Protein AF-A0A7S1FG18-F1 (afdb_monomer)

Radius of gyration: 16.5 Å; Cα contacts (8 Å, |Δi|>4): 198; chains: 1; bounding box: 44×27×38 Å

pLDDT: mean 92.47, std 5.85, range [61.22, 98.0]

Sequence (109 aa):
GREEFHFVRDHDSQQAIYPAKAKASDTGIPVRGPDHLGEGKHWEVRGCPGELVYVKLRVNAEVSMDLSTGSGISKSWESRGGWGRHQYYVTGTLNSGQSRMLTMDSSAP

Solvent-accessible surface area (backbone atoms only — not comparable to full-atom values): 6450 Å² total; per-residue (Å²): 84,76,50,73,47,64,48,54,51,94,83,34,68,61,31,16,35,21,35,74,42,54,66,36,70,60,54,88,46,33,39,39,65,73,27,59,84,35,77,84,20,19,35,45,46,76,50,61,81,90,58,58,71,49,76,46,81,45,84,68,101,56,40,36,41,37,39,36,36,80,90,67,54,74,48,57,28,42,37,52,67,76,74,75,54,62,84,52,64,51,67,38,79,94,50,78,61,45,76,40,77,60,79,84,55,88,91,68,124

Secondary structure (DSSP, 8-state):
-EEEE-EEGGG-GGGEEEESSTTB-STTSPEEEEESTTTT--EEEE--TT--EEEEEEESSSEEEEEEETT--EEEEEBPPGGGG---EE-SGGGTT--EEPPP-TT--

Nearest PDB structures (foldseek):
  1yfo-assembly2_B  TM=4.512E-01  e=1.723E+00  Mus musculus
  2p2k-assembly1_D  TM=3.622E-01  e=9.996E-01  Canavalia gladiata
  7muy-assembly1_KF  TM=5.602E-01  e=8.814E+00  Legionella pneumophila
  7xdi-assembly1_E  TM=2.092E-01  e=2.388E+00  Sulfolobus spindle-shaped virus

Mean predicted aligned error: 5.35 Å

Organism: Noctiluca scintillans (NCBI:txid2966)

Foldseek 3Di:
DKDWDWDDPPPDLQQIWFWPAAQDPDQVTAIDGRGNPCPNGTHMDDDDVVKDKDWDWDDDVKIKIWIAIPVGDIGMHIHDDDPVNDWDWDADVVVPRDTDTDDDDPVPD

Structure (mmCIF, N/CA/C/O backbone):
data_AF-A0A7S1FG18-F1
#
_entry.id   AF-A0A7S1FG18-F1
#
loop_
_atom_site.group_PDB
_atom_site.id
_atom_site.type_symbol
_atom_site.label_atom_id
_atom_site.label_alt_id
_atom_site.label_comp_id
_atom_site.label_asym_id
_atom_site.label_entity_id
_atom_site.label_seq_id
_atom_site.pdbx_PDB_ins_code
_atom_site.Cartn_x
_atom_site.Cartn_y
_atom_site.Cartn_z
_atom_site.occupancy
_atom_site.B_iso_or_equiv
_atom_site.auth_seq_id
_atom_site.auth_comp_id
_atom_site.auth_asym_id
_atom_site.auth_atom_id
_atom_site.pdbx_PDB_model_num
ATOM 1 N N . GLY A 1 1 ? -6.360 -3.884 18.525 1.00 89.44 1 GLY A N 1
ATOM 2 C CA . GLY A 1 1 ? -6.323 -4.919 17.480 1.00 89.44 1 GLY A CA 1
ATOM 3 C C . GLY A 1 1 ? -5.353 -4.517 16.394 1.00 89.44 1 GLY A C 1
ATOM 4 O O . GLY A 1 1 ? -4.950 -3.355 16.339 1.00 89.44 1 GLY A O 1
ATOM 5 N N . ARG A 1 2 ? -4.963 -5.480 15.563 1.00 92.69 2 ARG A N 1
ATOM 6 C CA . ARG A 1 2 ? -4.159 -5.265 14.363 1.00 92.69 2 ARG A CA 1
ATOM 7 C C . ARG A 1 2 ? -4.824 -6.033 13.234 1.00 92.69 2 ARG A C 1
ATOM 9 O O . ARG A 1 2 ? -5.055 -7.220 13.404 1.00 92.69 2 ARG A O 1
ATOM 16 N N . GLU A 1 3 ? -5.051 -5.360 12.120 1.00 94.56 3 GLU A N 1
ATOM 17 C CA . GLU A 1 3 ? -5.612 -5.952 10.909 1.00 94.56 3 GLU A CA 1
ATOM 18 C C . GLU A 1 3 ? -4.732 -5.599 9.710 1.00 94.56 3 GLU A C 1
ATOM 20 O O . GLU A 1 3 ? -4.022 -4.587 9.715 1.00 94.56 3 GLU A O 1
ATOM 25 N N . GLU A 1 4 ? -4.768 -6.441 8.686 1.00 96.62 4 GLU A N 1
ATOM 26 C CA . GLU A 1 4 ? -4.044 -6.244 7.435 1.00 96.62 4 GLU A CA 1
ATOM 27 C C . GLU A 1 4 ? -5.002 -6.405 6.257 1.00 96.62 4 GLU A C 1
ATOM 29 O O . GLU A 1 4 ? -5.844 -7.300 6.255 1.00 96.62 4 GLU A O 1
ATOM 34 N N . PHE A 1 5 ? -4.891 -5.531 5.256 1.00 96.88 5 PHE A N 1
ATOM 35 C CA . PHE A 1 5 ? -5.754 -5.601 4.079 1.00 96.88 5 PHE A CA 1
ATOM 36 C C . PHE A 1 5 ? -5.059 -5.118 2.805 1.00 96.88 5 PHE A C 1
ATOM 38 O O . PHE A 1 5 ? -4.057 -4.400 2.831 1.00 96.88 5 PHE A O 1
ATOM 45 N N . HIS A 1 6 ? -5.630 -5.517 1.675 1.00 97.69 6 HIS A N 1
ATOM 46 C CA . HIS A 1 6 ? -5.426 -4.920 0.359 1.00 97.69 6 HIS A CA 1
ATOM 47 C C . HIS A 1 6 ? -6.751 -4.973 -0.414 1.00 97.69 6 HIS A C 1
ATOM 49 O O . HIS A 1 6 ? -7.709 -5.589 0.058 1.00 97.69 6 HIS A O 1
ATOM 55 N 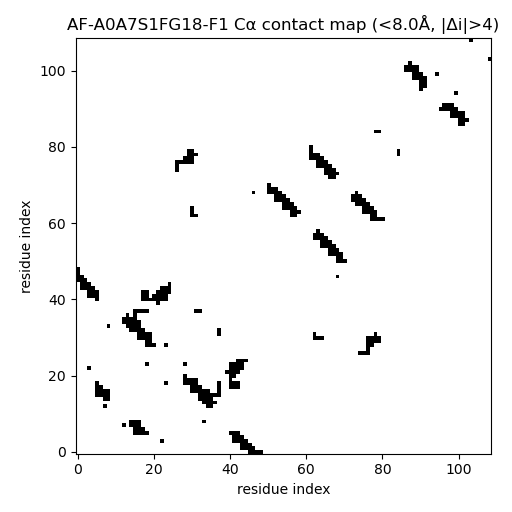N . PHE A 1 7 ? -6.834 -4.331 -1.575 1.00 97.56 7 PHE A N 1
ATOM 56 C CA . PHE A 1 7 ? -8.028 -4.415 -2.415 1.00 97.56 7 PHE A CA 1
ATOM 57 C C . PHE A 1 7 ? -7.815 -5.433 -3.526 1.00 97.56 7 PHE A C 1
ATOM 59 O O . PHE A 1 7 ? -6.727 -5.525 -4.086 1.00 97.56 7 PHE A O 1
ATOM 66 N N . VAL A 1 8 ? -8.874 -6.154 -3.871 1.00 96.88 8 VAL A N 1
ATOM 67 C CA . VAL A 1 8 ? -8.903 -7.083 -4.999 1.00 96.88 8 VAL A CA 1
ATOM 68 C C . VAL A 1 8 ? -10.101 -6.703 -5.855 1.00 96.88 8 VAL A C 1
ATOM 70 O O . VAL A 1 8 ? -11.217 -6.614 -5.338 1.00 96.88 8 VAL A O 1
ATOM 73 N N . ARG A 1 9 ? -9.879 -6.424 -7.142 1.00 95.25 9 ARG A N 1
ATOM 74 C CA . ARG A 1 9 ? -10.964 -6.069 -8.062 1.00 95.25 9 ARG A CA 1
ATOM 75 C C . ARG A 1 9 ? -11.699 -7.334 -8.495 1.00 95.25 9 ARG A C 1
ATOM 77 O O . ARG A 1 9 ? -11.057 -8.297 -8.888 1.00 95.25 9 ARG A O 1
ATOM 84 N N . ASP A 1 10 ? -13.027 -7.330 -8.408 1.00 95.62 10 ASP A N 1
ATOM 85 C CA . ASP A 1 10 ? -13.896 -8.413 -8.899 1.00 95.62 10 ASP A CA 1
ATOM 86 C C . ASP A 1 10 ? -13.522 -9.818 -8.386 1.00 95.62 10 ASP A C 1
ATOM 88 O O . ASP A 1 10 ? -13.709 -10.815 -9.077 1.00 95.62 10 ASP A O 1
ATOM 92 N N . HIS A 1 11 ? -12.980 -9.899 -7.164 1.00 94.38 11 HIS A N 1
ATOM 93 C CA . HIS A 1 11 ? -12.439 -11.133 -6.577 1.00 94.38 11 HIS A CA 1
ATOM 94 C C . HIS A 1 11 ? -11.304 -11.799 -7.389 1.00 94.38 11 HIS A C 1
ATOM 96 O O . HIS A 1 11 ? -10.966 -12.954 -7.134 1.00 94.38 11 HIS A O 1
ATOM 102 N N . ASP A 1 12 ? -10.674 -11.075 -8.316 1.00 96.62 12 ASP A N 1
ATOM 103 C CA . ASP A 1 12 ? -9.540 -11.542 -9.109 1.00 96.62 12 ASP A CA 1
ATOM 104 C C . ASP A 1 12 ? -8.208 -11.137 -8.461 1.00 96.62 12 ASP A C 1
ATOM 106 O O . ASP A 1 12 ? -7.790 -9.978 -8.513 1.00 96.62 12 ASP A O 1
ATOM 110 N N . SER A 1 13 ? -7.503 -12.109 -7.874 1.00 93.69 13 SER A N 1
ATOM 111 C CA . SER A 1 13 ? -6.189 -11.896 -7.249 1.00 93.69 13 SER A CA 1
ATOM 112 C C . SER A 1 13 ? -5.111 -11.421 -8.227 1.00 93.69 13 SER A C 1
ATOM 114 O O . SER A 1 13 ? -4.091 -10.891 -7.789 1.00 93.69 13 SER A O 1
ATOM 116 N N . GLN A 1 14 ? -5.334 -11.555 -9.539 1.00 96.56 14 GLN A N 1
ATOM 117 C CA . GLN A 1 14 ? -4.462 -10.982 -10.565 1.00 96.56 14 GLN A CA 1
ATOM 118 C C . GLN A 1 14 ? -4.625 -9.462 -10.703 1.00 96.56 14 GLN A C 1
ATOM 120 O O . GLN A 1 14 ? -3.877 -8.823 -11.442 1.00 96.56 14 GLN A O 1
ATOM 125 N N . GLN A 1 15 ? -5.599 -8.879 -10.005 1.00 96.44 15 GLN A N 1
ATOM 126 C CA . GLN A 1 15 ? -5.96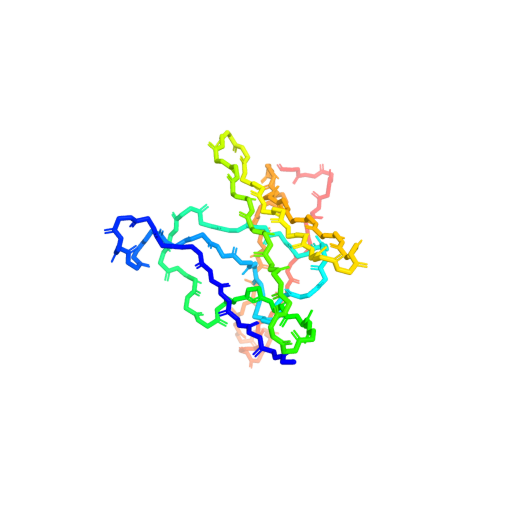0 -7.468 -10.063 1.00 96.44 15 GLN A CA 1
ATOM 127 C C . GLN A 1 15 ? -6.021 -6.872 -8.653 1.00 96.44 15 GLN A C 1
ATOM 129 O O . GLN A 1 15 ? -7.013 -6.259 -8.243 1.00 96.44 15 GLN A O 1
ATOM 134 N N . ALA A 1 16 ? -4.940 -7.063 -7.896 1.00 97.56 16 ALA A N 1
ATOM 135 C CA . ALA A 1 16 ? -4.804 -6.545 -6.544 1.00 97.56 16 ALA A CA 1
ATOM 136 C C . ALA A 1 16 ? -4.246 -5.114 -6.542 1.00 97.56 16 ALA A C 1
ATOM 138 O O . ALA A 1 16 ? -3.321 -4.796 -7.287 1.00 97.56 16 ALA A O 1
ATOM 139 N N . ILE A 1 17 ? -4.762 -4.261 -5.654 1.00 97.62 17 ILE A N 1
ATOM 140 C CA . ILE A 1 17 ? -4.234 -2.923 -5.357 1.00 97.62 17 ILE A CA 1
ATOM 141 C C . ILE A 1 17 ? -3.733 -2.927 -3.915 1.00 97.62 17 ILE A C 1
ATOM 143 O O . ILE A 1 17 ? -4.488 -3.195 -2.977 1.00 97.62 17 ILE A O 1
ATOM 147 N N . TYR A 1 18 ? -2.446 -2.645 -3.744 1.00 97.94 18 TYR A N 1
ATOM 148 C CA . TYR A 1 18 ? -1.700 -2.984 -2.532 1.00 97.94 18 TYR A CA 1
ATOM 149 C C . TYR A 1 18 ? -0.519 -2.013 -2.308 1.00 97.94 18 TYR A C 1
ATOM 151 O O . TYR A 1 18 ? -0.144 -1.275 -3.224 1.00 97.94 18 TYR A O 1
ATOM 159 N N . PRO A 1 19 ? 0.102 -1.966 -1.115 1.00 97.62 19 PRO A N 1
ATOM 160 C CA . PRO A 1 19 ? 1.294 -1.148 -0.883 1.00 97.62 19 PRO A CA 1
ATOM 161 C C . PRO A 1 19 ? 2.568 -1.794 -1.433 1.00 97.62 19 PRO A C 1
ATOM 163 O O . PRO A 1 19 ? 2.734 -3.006 -1.415 1.00 97.62 19 PRO A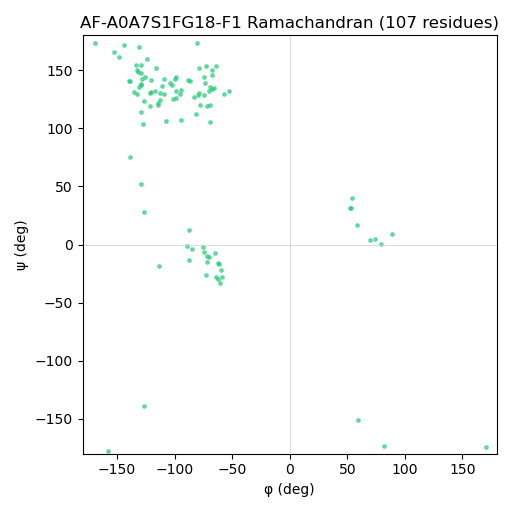 O 1
ATOM 166 N N . ALA A 1 20 ? 3.572 -1.005 -1.807 1.00 95.31 20 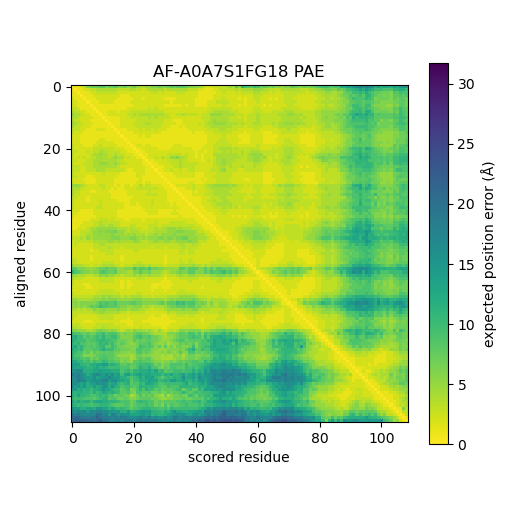ALA A N 1
ATOM 167 C CA . ALA A 1 20 ? 4.836 -1.552 -2.315 1.00 95.31 20 ALA A CA 1
ATOM 168 C C . ALA A 1 20 ? 5.620 -2.438 -1.320 1.00 95.31 20 ALA A C 1
ATOM 170 O O . ALA A 1 20 ? 6.513 -3.173 -1.742 1.00 95.31 20 ALA A O 1
ATOM 171 N N . LYS A 1 21 ? 5.310 -2.377 -0.018 1.00 95.12 21 LYS A N 1
ATOM 172 C CA . LYS A 1 21 ? 5.943 -3.173 1.044 1.00 95.12 21 LYS A CA 1
ATOM 173 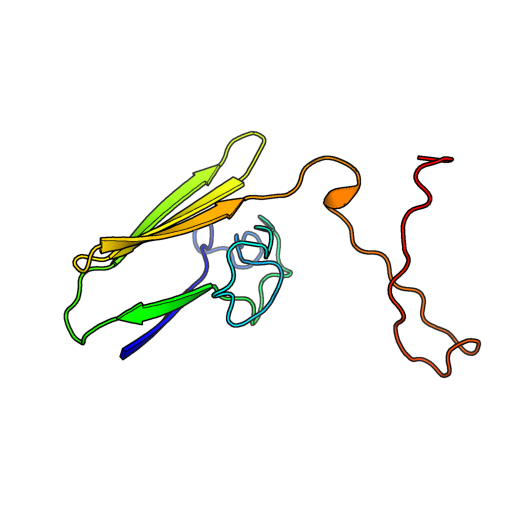C C . LYS A 1 21 ? 4.883 -3.796 1.951 1.00 95.12 21 LYS A C 1
ATOM 175 O O . LYS A 1 21 ? 3.826 -3.211 2.152 1.00 95.12 21 LYS A O 1
ATOM 180 N N . ALA A 1 22 ? 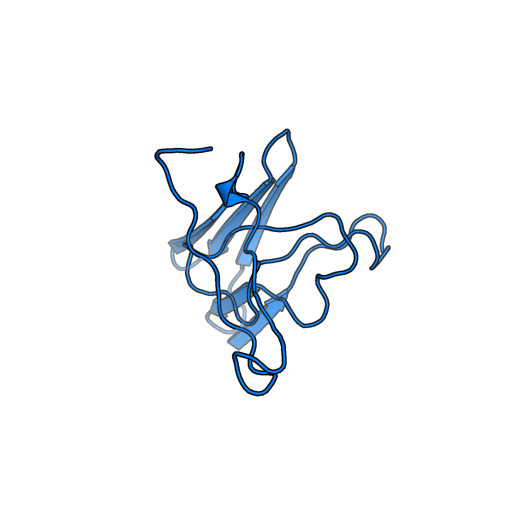5.194 -4.955 2.526 1.00 95.31 22 ALA A N 1
ATOM 181 C CA . ALA A 1 22 ? 4.355 -5.592 3.537 1.00 95.31 22 ALA A CA 1
ATOM 182 C C . ALA A 1 22 ? 4.260 -4.746 4.815 1.00 95.31 22 ALA A C 1
ATOM 184 O O . ALA A 1 22 ? 5.192 -4.003 5.136 1.00 95.31 22 ALA A O 1
ATOM 185 N N . LYS A 1 23 ? 3.158 -4.909 5.560 1.00 93.31 23 LYS A N 1
ATOM 186 C CA . LYS A 1 23 ? 2.905 -4.228 6.841 1.00 93.31 23 LYS A CA 1
ATOM 187 C C . LYS A 1 23 ? 3.037 -2.705 6.722 1.00 93.31 23 LYS A C 1
ATOM 189 O O . LYS A 1 23 ? 3.616 -2.041 7.586 1.00 93.31 23 LYS A O 1
ATOM 194 N N . ALA A 1 24 ? 2.549 -2.150 5.612 1.00 94.56 24 ALA A N 1
ATOM 195 C CA . ALA A 1 24 ? 2.729 -0.741 5.299 1.00 94.56 24 ALA A CA 1
ATOM 196 C C . ALA A 1 24 ? 1.924 0.130 6.266 1.00 94.56 24 ALA A C 1
ATOM 198 O O . ALA A 1 24 ? 0.702 0.226 6.177 1.00 94.56 24 ALA A O 1
ATOM 199 N N . SER A 1 25 ? 2.636 0.764 7.193 1.00 93.12 25 SER A N 1
ATOM 200 C CA . SER A 1 25 ? 2.099 1.748 8.137 1.00 93.12 25 SER A CA 1
ATOM 201 C C . SER A 1 25 ? 2.650 3.159 7.898 1.00 93.12 25 SER A C 1
ATOM 203 O O . SER A 1 25 ? 2.027 4.122 8.352 1.00 93.12 25 SER A O 1
ATOM 205 N N . ASP A 1 26 ? 3.773 3.261 7.180 1.00 94.56 26 ASP A N 1
ATOM 206 C CA . ASP A 1 26 ? 4.414 4.490 6.703 1.00 94.56 26 ASP A CA 1
ATOM 207 C C . ASP A 1 26 ? 3.757 4.959 5.395 1.00 94.56 26 ASP A C 1
ATOM 209 O O . ASP A 1 26 ? 3.639 4.181 4.444 1.00 94.56 26 ASP A O 1
ATOM 213 N N . THR A 1 27 ? 3.327 6.221 5.353 1.00 95.31 27 THR A N 1
ATOM 214 C CA . THR A 1 27 ? 2.654 6.859 4.210 1.00 95.31 27 THR A CA 1
ATOM 215 C C . THR A 1 27 ? 3.591 7.139 3.034 1.00 95.31 27 THR A C 1
ATOM 217 O O . THR A 1 27 ? 3.126 7.311 1.912 1.00 95.31 27 THR A O 1
ATOM 220 N N . GLY A 1 28 ? 4.914 7.093 3.233 1.00 94.06 28 GLY A N 1
ATOM 221 C CA . GLY A 1 28 ? 5.896 7.208 2.149 1.00 94.06 28 GLY A CA 1
ATOM 222 C C . GLY A 1 28 ? 5.956 5.992 1.209 1.00 94.06 28 GLY A C 1
ATOM 223 O O . GLY A 1 28 ? 6.603 6.053 0.153 1.00 94.06 28 GLY A O 1
ATOM 224 N N . ILE A 1 29 ? 5.302 4.883 1.577 1.00 95.19 29 ILE A N 1
ATOM 225 C CA . ILE A 1 29 ? 5.238 3.645 0.791 1.00 95.19 29 ILE A CA 1
ATOM 226 C C . ILE A 1 29 ? 4.215 3.811 -0.344 1.00 95.19 29 ILE A C 1
ATOM 228 O O . ILE A 1 29 ? 3.037 4.003 -0.076 1.00 95.19 29 ILE A O 1
ATOM 232 N N . PRO A 1 30 ? 4.601 3.689 -1.621 1.00 95.75 30 PRO A N 1
ATOM 233 C CA . PRO A 1 30 ? 3.664 3.944 -2.705 1.00 95.75 30 PRO A CA 1
ATOM 234 C C . PRO A 1 30 ? 2.615 2.841 -2.870 1.00 95.75 30 PRO A C 1
ATOM 236 O O . PRO A 1 30 ? 2.882 1.666 -2.590 1.00 95.75 30 PRO A O 1
ATOM 239 N N . VAL A 1 31 ? 1.455 3.220 -3.408 1.00 96.69 31 VAL A N 1
ATOM 240 C CA . VAL A 1 31 ? 0.418 2.287 -3.880 1.00 96.69 31 VAL A CA 1
ATOM 241 C C . VAL A 1 31 ? 0.851 1.639 -5.202 1.00 96.69 31 VAL A C 1
ATOM 243 O O . VAL A 1 31 ? 1.521 2.269 -6.027 1.00 96.69 31 VAL A O 1
ATOM 246 N N . ARG A 1 32 ? 0.500 0.363 -5.386 1.00 95.06 32 ARG A N 1
ATOM 247 C CA . ARG A 1 32 ? 0.824 -0.497 -6.534 1.00 95.06 32 ARG A CA 1
ATOM 248 C C . ARG A 1 32 ? -0.417 -1.209 -7.072 1.00 95.06 32 ARG A C 1
ATOM 250 O O . ARG A 1 32 ? -1.462 -1.204 -6.423 1.00 95.06 32 ARG A O 1
ATOM 257 N N . GLY A 1 33 ? -0.258 -1.839 -8.234 1.00 94.06 33 GLY A N 1
ATOM 258 C CA . GLY A 1 33 ? -1.330 -2.507 -8.958 1.00 94.06 33 GLY A CA 1
ATOM 259 C C . GLY A 1 33 ? -2.193 -1.555 -9.799 1.00 94.06 33 GLY A C 1
ATOM 260 O O . GLY A 1 33 ? -1.868 -0.368 -9.916 1.00 94.06 33 GLY A O 1
ATOM 261 N N . PRO A 1 34 ? -3.290 -2.061 -10.390 1.00 94.62 34 PRO A N 1
ATOM 262 C CA . PRO A 1 34 ? -3.802 -3.429 -10.249 1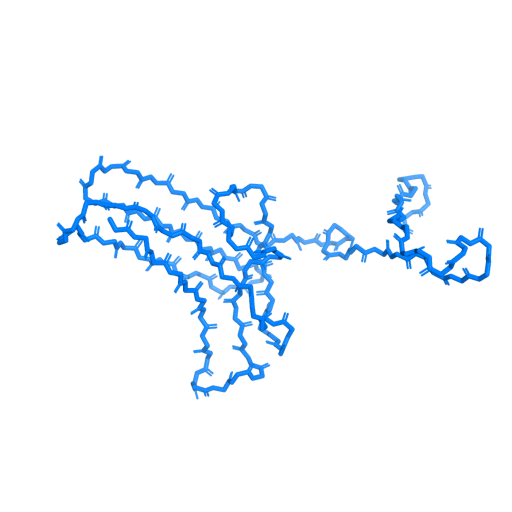.00 94.62 34 PRO A CA 1
ATOM 263 C C . PRO A 1 34 ? -2.925 -4.471 -10.967 1.00 94.62 34 PRO A C 1
ATOM 265 O O . PRO A 1 34 ? -2.763 -4.399 -12.182 1.00 94.62 34 PRO A O 1
ATOM 268 N N . ASP A 1 35 ? -2.363 -5.429 -10.224 1.00 95.19 35 ASP A N 1
ATOM 269 C CA . ASP A 1 35 ? -1.587 -6.558 -10.766 1.00 95.19 35 ASP A CA 1
ATOM 270 C C . ASP A 1 35 ? -1.536 -7.746 -9.772 1.00 95.19 35 ASP A C 1
ATOM 272 O O . ASP A 1 35 ? -2.152 -7.704 -8.705 1.00 95.19 35 ASP A O 1
ATOM 276 N N . HIS A 1 36 ? -0.821 -8.820 -10.126 1.00 96.38 36 HIS A N 1
ATOM 277 C CA . HIS A 1 36 ? -0.718 -10.063 -9.346 1.00 96.38 36 HIS A CA 1
ATOM 278 C C . HIS A 1 36 ? 0.433 -10.075 -8.323 1.00 96.38 36 HIS A C 1
ATOM 280 O O . HIS A 1 36 ? 0.625 -11.056 -7.607 1.00 96.38 36 HIS A O 1
ATOM 286 N N . LEU A 1 37 ? 1.230 -9.008 -8.236 1.00 95.62 37 LEU A N 1
ATOM 287 C CA . LEU A 1 37 ? 2.444 -8.944 -7.415 1.00 95.62 37 LEU A CA 1
ATOM 288 C C . LEU A 1 37 ? 2.160 -8.485 -5.974 1.00 95.62 37 LEU A C 1
ATOM 290 O O . LEU A 1 37 ? 3.091 -8.120 -5.238 1.00 95.62 37 LEU A O 1
ATOM 294 N N . GLY A 1 38 ? 0.884 -8.464 -5.580 1.00 95.38 38 GLY A N 1
ATOM 295 C CA . GLY A 1 38 ? 0.397 -8.005 -4.280 1.00 95.38 38 GLY A CA 1
ATOM 296 C C . GLY A 1 38 ? 0.427 -9.040 -3.159 1.00 95.38 38 GLY A C 1
ATOM 297 O O . GLY A 1 38 ? 0.102 -8.698 -2.022 1.00 95.38 38 GLY A O 1
ATOM 298 N N . GLU A 1 39 ? 0.814 -10.284 -3.443 1.00 95.94 39 GLU A N 1
ATOM 299 C CA . GLU A 1 39 ? 0.870 -11.343 -2.433 1.00 95.94 39 GLU A CA 1
ATOM 300 C C . GLU A 1 39 ? 1.778 -10.953 -1.251 1.00 95.94 39 GLU A C 1
ATOM 302 O O . GLU A 1 39 ? 2.904 -10.475 -1.424 1.00 95.94 39 GLU A O 1
ATOM 307 N N . GLY A 1 40 ? 1.251 -11.101 -0.030 1.00 95.94 40 GLY A N 1
ATOM 308 C CA . GLY A 1 40 ? 1.937 -10.750 1.218 1.00 95.94 40 GLY A CA 1
ATOM 309 C C . GLY A 1 40 ? 2.138 -9.247 1.448 1.00 95.94 40 GLY A C 1
ATOM 310 O O . GLY A 1 40 ? 2.781 -8.858 2.426 1.00 95.94 40 GLY A O 1
ATOM 311 N N . LYS A 1 41 ? 1.615 -8.381 0.572 1.00 97.50 41 LYS A N 1
ATOM 312 C CA . LYS A 1 41 ? 1.735 -6.927 0.689 1.00 97.50 41 LYS A CA 1
ATOM 313 C C . LYS A 1 41 ? 0.399 -6.331 1.095 1.00 97.50 41 LYS A C 1
ATOM 315 O O . LYS A 1 41 ? -0.524 -6.209 0.294 1.00 97.50 41 LYS A O 1
ATOM 320 N N . HIS A 1 42 ? 0.337 -5.921 2.354 1.00 98.00 42 HIS A N 1
ATOM 321 C CA . HIS A 1 42 ? -0.868 -5.393 2.975 1.00 98.00 42 HIS A CA 1
ATOM 322 C C . HIS A 1 42 ? -0.575 -4.093 3.716 1.00 98.00 42 HIS A C 1
ATOM 324 O O . HIS A 1 42 ? 0.524 -3.895 4.255 1.00 98.00 42 HIS A O 1
ATOM 330 N N . TRP A 1 43 ? -1.568 -3.209 3.747 1.00 97.69 43 TRP A N 1
ATOM 331 C CA . TRP A 1 43 ? -1.570 -2.084 4.671 1.00 97.69 43 TRP A CA 1
ATOM 332 C C . TRP A 1 43 ? -1.869 -2.592 6.069 1.00 97.69 43 TRP A C 1
ATOM 334 O O . TRP A 1 43 ? -2.721 -3.460 6.248 1.00 97.69 43 TRP A O 1
ATOM 344 N N . GLU A 1 44 ? -1.163 -2.048 7.055 1.00 95.88 44 GLU A N 1
ATOM 345 C CA . GLU A 1 44 ? -1.370 -2.402 8.455 1.00 95.88 44 GLU A CA 1
ATOM 346 C C . GLU A 1 44 ? -2.250 -1.357 9.139 1.00 95.88 44 GLU A C 1
ATOM 348 O O . GLU A 1 44 ? -1.932 -0.164 9.161 1.00 95.88 44 GLU A O 1
ATOM 353 N N . VAL A 1 45 ? -3.324 -1.831 9.764 1.00 93.56 45 VAL A N 1
ATOM 354 C CA . VAL A 1 45 ? -4.240 -1.023 10.563 1.00 93.56 45 VAL A CA 1
ATOM 355 C C . VAL A 1 45 ? -4.101 -1.395 12.024 1.00 93.56 45 VAL A C 1
ATOM 357 O O . VAL A 1 45 ? -4.051 -2.571 12.388 1.00 93.56 45 VAL A O 1
ATOM 360 N N . ARG A 1 46 ? -4.061 -0.378 12.881 1.00 91.94 46 ARG A N 1
ATOM 361 C CA . ARG A 1 46 ? -4.086 -0.536 14.332 1.00 91.94 46 ARG A CA 1
ATOM 362 C C . ARG A 1 46 ? -5.159 0.372 14.901 1.00 91.94 46 ARG A C 1
ATOM 364 O O . ARG A 1 46 ? -5.263 1.521 14.487 1.00 91.94 46 ARG A O 1
ATOM 371 N N . GLY A 1 47 ? -5.910 -0.154 15.855 1.00 90.81 47 GLY A N 1
ATOM 372 C CA . GLY A 1 47 ? -6.996 0.566 16.508 1.00 90.81 47 GLY A CA 1
ATOM 373 C C . GLY A 1 47 ? -7.502 -0.174 17.737 1.00 90.81 47 GLY A C 1
ATOM 374 O O . GLY A 1 47 ? -7.081 -1.306 18.024 1.00 90.81 47 GLY A O 1
ATOM 375 N N . CYS A 1 48 ? -8.398 0.459 18.478 1.00 92.19 48 CYS A N 1
ATOM 376 C CA . CYS A 1 48 ? -9.081 -0.180 19.597 1.00 92.19 48 CYS A CA 1
ATOM 377 C C . CYS A 1 48 ? -10.026 -1.283 19.085 1.00 92.19 48 CYS A C 1
ATOM 379 O O . CYS A 1 48 ? -10.589 -1.158 17.998 1.00 92.19 48 CYS A O 1
ATOM 381 N N . PRO A 1 49 ? -10.217 -2.394 19.822 1.00 90.88 49 PRO A N 1
ATOM 382 C CA . PRO A 1 49 ? -11.268 -3.352 19.484 1.00 90.88 49 PRO A CA 1
ATOM 383 C C . PRO A 1 49 ? -12.629 -2.651 19.358 1.00 90.88 49 PRO A C 1
ATOM 385 O O . PRO A 1 49 ? -12.993 -1.859 20.225 1.00 90.88 49 PRO A O 1
ATOM 388 N N . GLY A 1 50 ? -13.357 -2.927 18.275 1.00 90.19 50 GLY A N 1
ATOM 389 C CA . GLY A 1 50 ? -14.640 -2.280 17.973 1.00 90.19 50 GLY A CA 1
ATOM 390 C C . GLY A 1 50 ? -14.535 -0.876 17.365 1.00 90.19 50 GLY A C 1
ATOM 391 O O . GLY A 1 50 ? -15.563 -0.274 17.067 1.00 90.19 50 GLY A O 1
ATOM 392 N N . GLU A 1 51 ? -13.327 -0.347 17.154 1.00 93.31 51 GLU A N 1
ATOM 393 C CA . GLU A 1 51 ? -13.140 0.926 16.463 1.00 93.31 51 GLU A CA 1
ATOM 394 C C . GLU A 1 51 ? -13.479 0.803 14.974 1.00 93.31 51 GLU A C 1
ATOM 396 O O . GLU A 1 51 ? -13.009 -0.102 14.282 1.00 93.31 51 GLU A O 1
ATOM 401 N N . LEU A 1 52 ? -14.272 1.751 14.473 1.00 93.88 52 LEU A N 1
ATOM 402 C CA . LEU A 1 52 ? -14.562 1.851 13.049 1.00 93.88 52 LEU A CA 1
ATOM 403 C C . LEU A 1 52 ? -13.354 2.416 12.299 1.00 93.88 52 LEU A C 1
ATOM 405 O O . LEU A 1 52 ? -12.829 3.482 12.638 1.00 93.88 52 LEU A O 1
ATOM 409 N N . VAL A 1 53 ? -12.964 1.698 11.249 1.00 94.69 53 VAL A N 1
ATOM 410 C CA . VAL A 1 53 ? -11.924 2.089 10.300 1.00 94.69 53 VAL A CA 1
ATOM 411 C C . VAL A 1 53 ? -12.593 2.343 8.959 1.00 94.69 53 VAL A C 1
ATOM 413 O O . VAL A 1 53 ? -13.274 1.476 8.415 1.00 94.69 53 VAL A O 1
ATOM 416 N N . TYR A 1 54 ? -12.380 3.532 8.419 1.00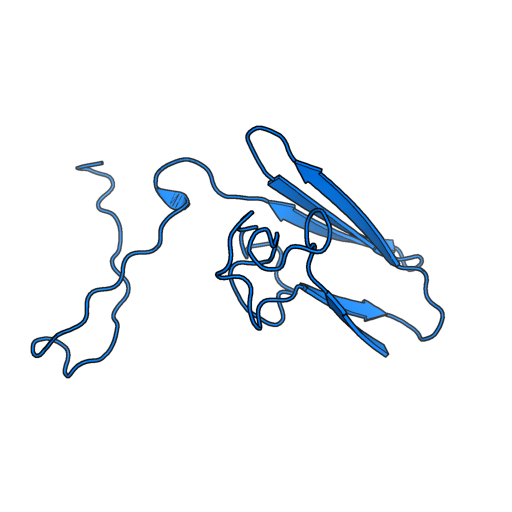 96.25 54 TYR A N 1
ATOM 417 C CA . TYR A 1 54 ? -12.851 3.930 7.107 1.00 96.25 54 TYR A CA 1
ATOM 418 C C . TYR A 1 54 ? -11.691 3.835 6.130 1.00 96.25 54 TYR A C 1
ATOM 420 O O . TYR A 1 54 ? -10.636 4.431 6.344 1.00 96.25 54 TYR A O 1
ATOM 428 N N . VAL A 1 55 ? -11.893 3.092 5.048 1.00 96.56 55 VAL A N 1
ATOM 429 C CA . VAL A 1 55 ? -10.928 2.972 3.957 1.00 96.56 55 VAL A CA 1
ATOM 430 C C . VAL A 1 55 ? -11.547 3.536 2.688 1.00 96.56 55 VAL A C 1
ATOM 432 O O . VAL A 1 55 ? -12.691 3.231 2.352 1.00 96.56 55 VAL A O 1
ATOM 435 N N . LYS A 1 56 ? -10.805 4.384 1.980 1.00 97.56 56 LYS A N 1
ATOM 436 C CA . LYS A 1 56 ? -11.256 5.018 0.742 1.00 97.56 56 LYS A CA 1
ATOM 437 C C . LYS A 1 56 ? -10.213 4.815 -0.340 1.00 97.56 56 LYS A C 1
ATOM 439 O O . LYS A 1 56 ? -9.117 5.360 -0.275 1.00 97.56 56 LYS A O 1
ATOM 444 N N . LEU A 1 57 ? -10.588 4.056 -1.359 1.00 97.06 57 LEU A N 1
ATOM 445 C CA . LEU A 1 57 ? -9.795 3.871 -2.564 1.00 97.06 57 LEU A CA 1
ATOM 446 C C . LEU A 1 57 ? -10.252 4.876 -3.631 1.00 97.06 57 LEU A C 1
ATOM 448 O O . LEU A 1 57 ? -11.450 5.021 -3.876 1.00 97.06 57 LEU A O 1
ATOM 452 N N . ARG A 1 58 ? -9.306 5.554 -4.283 1.00 96.56 58 ARG A N 1
ATOM 453 C CA . ARG A 1 58 ? -9.550 6.320 -5.515 1.00 96.56 58 ARG A CA 1
ATOM 454 C C . ARG A 1 58 ? -8.667 5.754 -6.617 1.00 96.56 58 ARG A C 1
ATOM 456 O O . ARG A 1 58 ? -7.471 5.580 -6.403 1.00 96.56 58 ARG A O 1
ATOM 463 N N . VAL A 1 59 ? -9.256 5.480 -7.778 1.00 92.12 59 VAL A N 1
ATOM 464 C CA . VAL A 1 59 ? -8.561 4.919 -8.944 1.00 92.12 59 VAL A CA 1
ATOM 465 C C . VAL A 1 59 ? -8.846 5.812 -10.147 1.00 92.12 59 VAL A C 1
ATOM 467 O O . VAL A 1 59 ? -9.940 5.757 -10.697 1.00 92.12 59 VAL A O 1
ATOM 470 N N . ASN A 1 60 ? -7.865 6.631 -10.529 1.00 87.12 60 ASN A N 1
ATOM 471 C CA . ASN A 1 60 ? -7.868 7.448 -11.746 1.00 87.12 60 ASN A CA 1
ATOM 472 C C . ASN A 1 60 ? -6.575 7.151 -12.541 1.00 87.12 60 ASN A C 1
ATOM 474 O O . ASN A 1 60 ? -6.145 6.002 -12.605 1.00 87.12 60 ASN A O 1
ATOM 478 N N . ALA A 1 61 ? -5.927 8.171 -13.123 1.00 84.94 61 ALA A N 1
ATOM 479 C CA . ALA A 1 61 ? -4.555 8.057 -13.635 1.00 84.94 61 ALA A CA 1
ATOM 480 C C . ALA A 1 61 ? -3.543 7.733 -12.518 1.00 84.94 61 ALA A C 1
ATOM 482 O O . ALA A 1 61 ? -2.542 7.061 -12.754 1.00 84.94 61 ALA A O 1
ATOM 483 N N . GLU A 1 62 ? -3.838 8.189 -11.301 1.00 90.31 62 GLU A N 1
ATOM 484 C CA . GLU A 1 62 ? -3.135 7.848 -10.070 1.00 90.31 62 GLU A CA 1
ATOM 485 C C . GLU A 1 62 ? -4.086 7.099 -9.133 1.00 90.31 62 GLU A C 1
ATOM 487 O O . GLU A 1 62 ? -5.310 7.277 -9.177 1.00 90.31 62 GLU A O 1
ATOM 492 N N . VAL A 1 63 ? -3.513 6.250 -8.285 1.00 94.88 63 VAL A N 1
ATOM 493 C CA . VAL A 1 63 ? -4.240 5.477 -7.281 1.00 94.88 63 VAL A CA 1
ATOM 494 C C . VAL A 1 63 ? -3.902 6.023 -5.902 1.00 94.88 63 VAL A C 1
ATOM 496 O O . VAL A 1 63 ? -2.728 6.131 -5.554 1.00 94.88 63 VAL A O 1
ATOM 499 N N . SER A 1 64 ? -4.920 6.317 -5.095 1.00 96.88 64 SER A N 1
ATOM 500 C CA . SER A 1 64 ? -4.740 6.719 -3.698 1.00 96.88 64 SER A CA 1
ATOM 501 C C . SER A 1 64 ? -5.556 5.839 -2.760 1.00 96.88 64 SER A C 1
ATOM 503 O O . SER A 1 64 ? -6.697 5.488 -3.070 1.00 96.88 64 SER A O 1
ATOM 505 N N . MET A 1 65 ? -5.008 5.554 -1.585 1.00 97.50 65 MET A N 1
ATOM 506 C CA . MET A 1 65 ? -5.703 4.895 -0.486 1.00 97.50 65 MET A CA 1
ATOM 507 C C . MET A 1 65 ? -5.666 5.810 0.733 1.00 97.50 65 MET A C 1
ATOM 509 O O . MET A 1 65 ? -4.585 6.138 1.211 1.00 97.50 65 MET A O 1
ATOM 513 N N . ASP A 1 66 ? -6.835 6.212 1.225 1.00 97.56 66 ASP A N 1
ATOM 514 C CA . ASP A 1 66 ? -6.971 6.911 2.499 1.00 97.56 66 ASP A CA 1
ATOM 515 C C . ASP A 1 66 ? -7.513 5.952 3.559 1.00 97.56 66 ASP A C 1
ATOM 517 O O . ASP A 1 66 ? -8.454 5.194 3.308 1.00 97.56 66 ASP A O 1
ATOM 521 N N . LEU A 1 67 ? -6.960 6.038 4.759 1.00 97.12 67 LEU A N 1
ATOM 522 C CA . LEU A 1 67 ? -7.440 5.375 5.956 1.00 97.12 67 LEU A CA 1
ATOM 523 C C . LEU A 1 67 ? -7.739 6.427 7.011 1.00 97.12 67 LEU A C 1
ATOM 525 O O . LEU A 1 67 ? -6.877 7.247 7.323 1.00 97.12 67 LEU A O 1
ATOM 529 N N . SER A 1 68 ? -8.918 6.356 7.615 1.00 95.94 68 SER A N 1
ATOM 530 C CA . SER A 1 68 ? -9.232 7.120 8.815 1.00 95.94 68 SER A CA 1
ATOM 531 C C . SER A 1 68 ? -9.899 6.262 9.880 1.00 95.94 68 SER A C 1
ATOM 533 O O . SER A 1 68 ? -10.509 5.235 9.587 1.00 95.94 68 SER A O 1
ATOM 535 N N . THR A 1 69 ? -9.764 6.658 11.140 1.00 93.50 69 THR A N 1
ATOM 536 C CA . THR A 1 69 ? -10.354 5.946 12.280 1.00 93.50 69 THR A CA 1
ATOM 537 C C . THR A 1 69 ? -11.241 6.870 13.106 1.00 93.50 69 THR A C 1
ATOM 539 O O . THR A 1 69 ? -11.099 8.094 13.061 1.00 93.50 69 THR A O 1
ATOM 542 N N . GLY A 1 70 ? -12.147 6.293 13.901 1.00 88.19 70 GLY A N 1
ATOM 543 C CA . GLY A 1 70 ? -12.981 7.059 14.835 1.00 88.19 70 GLY A CA 1
ATOM 544 C C . GLY A 1 70 ? -12.177 7.870 15.865 1.00 88.19 70 GLY A C 1
ATOM 545 O O . GLY A 1 70 ? -12.636 8.923 16.299 1.00 88.19 70 GLY A O 1
ATOM 546 N N . SER A 1 71 ? -10.963 7.427 16.214 1.00 88.31 71 SER A N 1
ATOM 547 C CA . SER A 1 71 ? -10.027 8.161 17.082 1.00 88.31 71 SER A CA 1
ATOM 548 C C . SER A 1 71 ? -9.320 9.350 16.416 1.00 88.31 71 SER A C 1
ATOM 550 O O . SER A 1 71 ? -8.556 10.048 17.080 1.00 88.31 71 SER A O 1
ATOM 552 N N . GLY A 1 72 ? -9.564 9.609 15.127 1.00 88.88 72 GLY A N 1
ATOM 553 C CA . GLY A 1 72 ? -8.990 10.746 14.403 1.00 88.88 72 GLY A CA 1
ATOM 554 C C . GLY A 1 72 ? -7.632 10.473 13.751 1.00 88.88 72 GLY A C 1
ATOM 555 O O . GLY A 1 72 ? -7.011 11.404 13.238 1.00 88.88 72 GLY A O 1
ATOM 556 N N . ILE A 1 73 ? -7.163 9.219 13.721 1.00 91.50 73 ILE A N 1
ATOM 557 C CA . ILE A 1 73 ? -5.999 8.852 12.904 1.00 91.50 73 ILE A CA 1
ATOM 558 C C . ILE A 1 73 ? -6.397 8.990 11.437 1.00 91.50 73 ILE A C 1
ATOM 560 O O . ILE A 1 73 ? -7.454 8.509 11.037 1.00 91.50 73 ILE A O 1
ATOM 564 N N . SER A 1 74 ? -5.536 9.618 10.638 1.00 95.19 74 SER A N 1
ATOM 565 C CA . SER A 1 74 ? -5.692 9.731 9.190 1.00 95.19 74 SER A CA 1
ATOM 566 C C . SER A 1 74 ? -4.362 9.437 8.503 1.00 95.19 74 SER A C 1
ATOM 568 O O . SER A 1 74 ? -3.321 9.954 8.914 1.00 95.19 74 SER A O 1
ATOM 570 N N . LYS A 1 75 ? -4.383 8.577 7.486 1.00 96.69 75 LYS A N 1
ATOM 571 C CA . LYS A 1 75 ? -3.220 8.202 6.678 1.00 96.69 75 LYS A CA 1
ATOM 572 C C . LYS A 1 75 ? -3.615 8.127 5.213 1.00 96.69 75 LYS A C 1
ATOM 574 O O . LYS A 1 75 ? -4.670 7.588 4.897 1.00 96.69 75 LYS A O 1
ATOM 579 N N . SER A 1 76 ? -2.731 8.588 4.340 1.00 97.44 76 SER A N 1
ATOM 580 C CA . SER A 1 76 ? -2.928 8.538 2.895 1.00 97.44 76 SER A CA 1
ATOM 581 C C . SER A 1 76 ? -1.688 7.969 2.225 1.00 97.44 76 SER A C 1
ATOM 583 O O . SER A 1 76 ? -0.563 8.331 2.570 1.00 97.44 76 SER A O 1
ATOM 585 N N . TRP A 1 77 ? -1.906 7.068 1.277 1.00 97.62 77 TRP A N 1
ATOM 586 C CA . TRP A 1 77 ? -0.886 6.498 0.409 1.00 97.62 77 TRP A CA 1
ATOM 587 C C . TRP A 1 77 ? -1.247 6.800 -1.036 1.00 97.62 77 TRP A C 1
ATOM 589 O O . TRP A 1 77 ? -2.411 6.697 -1.422 1.00 97.62 77 TRP A O 1
ATOM 599 N N . GLU A 1 78 ? -0.241 7.100 -1.848 1.00 96.50 78 GLU A N 1
ATOM 600 C CA . GLU A 1 78 ? -0.421 7.459 -3.254 1.00 96.50 78 GLU A CA 1
ATOM 601 C C . GLU A 1 78 ? 0.501 6.629 -4.150 1.00 96.50 78 GLU A C 1
ATOM 603 O O . GLU A 1 78 ? 1.597 6.210 -3.760 1.00 96.50 78 GLU A O 1
ATOM 608 N N . SER A 1 79 ? 0.049 6.339 -5.366 1.00 94.69 79 SER A N 1
ATOM 609 C CA . SER A 1 79 ? 0.894 5.766 -6.409 1.00 94.69 79 SER A CA 1
ATOM 610 C C . SER A 1 79 ? 1.941 6.783 -6.857 1.00 94.69 79 SER A C 1
ATOM 612 O O . SER A 1 79 ? 1.680 7.980 -6.872 1.00 94.69 79 SER A O 1
ATOM 614 N N . ARG A 1 80 ? 3.112 6.316 -7.296 1.00 89.94 80 ARG A N 1
ATOM 615 C CA . ARG A 1 80 ? 4.119 7.191 -7.914 1.00 89.94 80 ARG A CA 1
ATOM 616 C C . ARG A 1 80 ? 3.994 7.168 -9.430 1.00 89.94 80 ARG A C 1
ATOM 618 O O . ARG A 1 80 ? 4.010 6.090 -10.023 1.00 89.94 80 ARG A O 1
ATOM 625 N N . GLY A 1 81 ? 3.933 8.351 -10.033 1.00 84.44 81 GLY A N 1
ATOM 626 C CA . GLY A 1 81 ? 4.026 8.538 -11.478 1.00 84.44 81 GLY A CA 1
ATOM 627 C C . GLY A 1 81 ? 5.465 8.512 -12.011 1.00 84.44 81 GLY A C 1
ATOM 628 O O . GLY A 1 81 ? 6.443 8.474 -11.259 1.00 84.44 81 GLY A O 1
ATOM 629 N N . GLY A 1 82 ? 5.585 8.548 -13.341 1.00 82.69 82 GLY A N 1
ATOM 630 C CA . GLY A 1 82 ? 6.861 8.684 -14.051 1.00 82.69 82 GLY A CA 1
ATOM 631 C C . GLY A 1 82 ? 7.873 7.575 -13.746 1.00 82.69 82 GLY A C 1
ATOM 632 O O . GLY A 1 82 ? 7.515 6.441 -13.429 1.00 82.69 82 GLY A O 1
ATOM 633 N N . TRP A 1 83 ? 9.162 7.902 -13.832 1.00 79.19 83 TRP A N 1
ATOM 634 C CA . TRP A 1 83 ? 10.257 6.971 -13.549 1.00 79.19 83 TRP A CA 1
ATOM 635 C C . TRP A 1 83 ? 10.302 6.485 -12.097 1.00 79.19 83 TRP A C 1
ATOM 637 O O . TRP A 1 83 ? 10.697 5.350 -11.836 1.00 79.19 83 TRP A O 1
ATOM 647 N N . GLY A 1 84 ? 9.808 7.302 -11.159 1.00 76.94 84 GLY A N 1
ATOM 648 C CA . GLY A 1 84 ? 9.718 6.966 -9.735 1.00 76.94 84 GLY A CA 1
ATOM 649 C C . GLY A 1 84 ? 8.766 5.806 -9.422 1.00 76.94 84 GLY A C 1
ATOM 650 O O . GLY A 1 84 ? 8.723 5.336 -8.281 1.00 76.94 84 GLY A O 1
ATOM 651 N N . ARG A 1 85 ? 8.019 5.318 -10.423 1.00 79.25 85 ARG A N 1
ATOM 652 C CA . ARG A 1 85 ? 7.187 4.121 -10.304 1.00 79.25 85 ARG A CA 1
ATOM 653 C C . ARG A 1 85 ? 8.007 2.834 -10.264 1.00 79.25 85 ARG A C 1
ATOM 655 O O . ARG A 1 85 ? 7.542 1.875 -9.660 1.00 79.25 85 ARG A O 1
ATOM 662 N N . HIS A 1 86 ? 9.206 2.777 -10.832 1.00 80.25 86 HIS A N 1
ATOM 663 C CA . HIS A 1 86 ? 9.991 1.542 -10.863 1.00 80.25 86 HIS A CA 1
ATOM 664 C C . HIS A 1 86 ? 11.201 1.626 -9.936 1.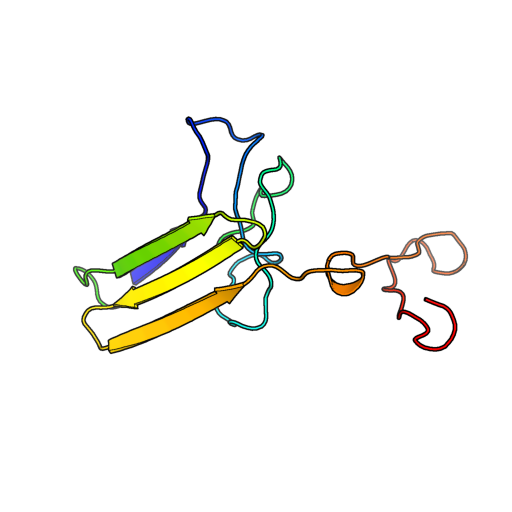00 80.25 86 HIS A C 1
ATOM 666 O O . HIS A 1 86 ? 11.838 2.667 -9.808 1.00 80.25 86 HIS A O 1
ATOM 672 N N . GLN A 1 87 ? 11.511 0.509 -9.282 1.00 83.06 87 GLN A N 1
ATOM 673 C CA . GLN A 1 87 ? 12.776 0.315 -8.586 1.00 83.06 87 GLN A CA 1
ATOM 674 C C . GLN A 1 87 ? 13.511 -0.799 -9.310 1.00 83.06 87 GLN A C 1
ATOM 676 O O . GLN A 1 87 ? 12.982 -1.901 -9.450 1.00 83.06 87 GLN A O 1
ATOM 681 N N . TYR A 1 88 ? 14.709 -0.494 -9.789 1.00 86.44 88 TYR A N 1
ATOM 682 C CA . TYR A 1 88 ? 15.542 -1.458 -10.486 1.00 86.44 88 TYR A CA 1
ATOM 683 C C . TYR A 1 88 ? 16.595 -1.999 -9.535 1.00 86.44 88 TYR A C 1
ATOM 685 O O . TYR A 1 88 ? 17.132 -1.274 -8.696 1.00 86.44 88 TYR A O 1
ATOM 693 N N . TYR A 1 89 ? 16.885 -3.284 -9.676 1.00 90.75 89 TYR A N 1
ATOM 694 C CA . TYR A 1 89 ? 17.915 -3.969 -8.917 1.00 90.75 89 TYR A CA 1
ATOM 695 C C . TYR A 1 89 ? 18.828 -4.689 -9.897 1.00 90.75 89 TYR A C 1
ATOM 697 O O . TYR A 1 89 ? 18.361 -5.241 -10.892 1.00 90.75 89 TYR A O 1
ATOM 705 N N . VAL A 1 90 ? 20.123 -4.702 -9.604 1.00 93.56 90 VAL A N 1
ATOM 706 C CA . VAL A 1 90 ? 21.095 -5.540 -10.304 1.00 93.56 90 VAL A CA 1
ATOM 707 C C . VAL A 1 90 ? 21.422 -6.750 -9.435 1.00 93.56 90 VAL A C 1
ATOM 709 O O . VAL A 1 90 ? 21.602 -6.628 -8.220 1.00 93.56 90 VAL A O 1
ATOM 712 N N . THR A 1 91 ? 21.489 -7.925 -10.053 1.00 94.56 91 THR A N 1
ATOM 713 C CA . THR A 1 91 ? 21.910 -9.181 -9.424 1.00 94.56 91 THR A CA 1
ATOM 714 C C . THR A 1 91 ? 22.792 -9.965 -10.392 1.00 94.56 91 THR A C 1
ATOM 716 O O . THR A 1 91 ? 22.547 -9.957 -11.597 1.00 94.56 91 THR A O 1
ATOM 719 N N . GLY A 1 92 ? 23.847 -10.599 -9.889 1.00 93.00 92 GLY A N 1
ATOM 720 C CA . GLY A 1 92 ? 24.784 -11.375 -10.692 1.00 93.00 92 GLY A CA 1
ATOM 721 C C . GLY A 1 92 ? 26.025 -11.810 -9.917 1.00 93.00 92 GLY A C 1
ATOM 722 O O . GLY A 1 92 ? 26.160 -11.596 -8.716 1.00 93.00 92 GLY A O 1
ATOM 723 N N . THR A 1 93 ? 26.985 -12.412 -10.612 1.00 94.81 93 THR A N 1
ATOM 724 C CA . THR A 1 93 ? 28.256 -12.838 -9.998 1.00 94.81 93 THR A CA 1
ATOM 725 C C . THR A 1 93 ? 29.043 -11.661 -9.415 1.00 94.81 93 THR A C 1
ATOM 727 O O . THR A 1 93 ? 29.647 -11.789 -8.355 1.00 94.81 93 THR A O 1
ATOM 730 N N . LEU A 1 94 ? 28.946 -10.489 -10.048 1.00 91.62 94 LEU A N 1
ATOM 731 C CA . LEU A 1 94 ? 29.563 -9.223 -9.628 1.00 91.62 94 LEU A CA 1
ATOM 732 C C . LEU A 1 94 ? 29.117 -8.747 -8.234 1.00 91.62 94 LEU A C 1
ATOM 734 O O . LEU A 1 94 ? 29.808 -7.949 -7.607 1.00 91.62 94 LEU A O 1
ATOM 738 N N . ASN A 1 95 ? 27.962 -9.207 -7.749 1.00 88.69 95 ASN A N 1
ATOM 739 C CA . ASN A 1 95 ? 27.457 -8.886 -6.418 1.00 88.69 95 ASN A CA 1
ATOM 740 C C . ASN A 1 95 ? 27.118 -10.140 -5.603 1.00 88.69 95 ASN A C 1
ATOM 742 O O . ASN A 1 95 ? 26.268 -10.090 -4.716 1.00 88.69 95 ASN A O 1
ATOM 746 N N . SER A 1 96 ? 27.797 -11.256 -5.892 1.00 93.94 96 SER A N 1
ATOM 747 C CA . SER A 1 96 ? 27.626 -12.539 -5.195 1.00 93.94 96 SER A CA 1
ATOM 748 C C . SER A 1 96 ? 26.167 -13.018 -5.155 1.00 93.94 96 SER A C 1
ATOM 750 O O . SER A 1 96 ? 25.739 -13.638 -4.184 1.00 93.94 96 SER A O 1
ATOM 752 N N . GLY A 1 97 ? 25.381 -12.682 -6.183 1.00 91.06 97 GLY A N 1
ATOM 753 C CA . GLY A 1 97 ? 23.952 -12.988 -6.273 1.00 91.06 97 GLY A CA 1
ATOM 754 C C . GLY A 1 97 ? 23.049 -12.133 -5.375 1.00 91.06 97 GLY A C 1
ATOM 755 O O . GLY A 1 97 ? 21.843 -12.371 -5.320 1.00 91.06 97 GLY A O 1
ATOM 756 N N . GLN A 1 98 ? 23.590 -11.140 -4.663 1.00 93.38 98 GLN A N 1
ATOM 757 C CA . GLN A 1 98 ? 22.794 -10.238 -3.835 1.00 93.38 98 GLN A CA 1
ATOM 758 C C . GLN A 1 98 ? 22.130 -9.163 -4.694 1.00 93.38 98 GLN A C 1
ATOM 760 O O . GLN A 1 98 ? 22.798 -8.431 -5.417 1.00 93.38 98 GLN A O 1
ATOM 765 N N . SER A 1 99 ? 20.819 -8.981 -4.553 1.00 92.31 99 SER A N 1
ATOM 766 C CA . SER A 1 99 ? 20.126 -7.885 -5.239 1.00 92.31 99 SER A CA 1
ATOM 767 C C . SER A 1 99 ? 20.533 -6.532 -4.652 1.00 92.31 99 SER A C 1
ATOM 769 O O . SER A 1 99 ? 20.309 -6.269 -3.470 1.00 92.31 99 SER A O 1
ATOM 771 N N . ARG A 1 100 ? 21.105 -5.653 -5.481 1.00 92.69 100 ARG A N 1
ATOM 772 C CA . ARG A 1 100 ? 21.455 -4.274 -5.106 1.00 92.69 100 ARG A CA 1
ATOM 773 C C . ARG A 1 100 ? 20.593 -3.281 -5.867 1.00 92.69 100 ARG A C 1
ATOM 775 O O . ARG A 1 100 ? 20.479 -3.381 -7.084 1.00 92.69 100 ARG A O 1
ATOM 782 N N . MET A 1 101 ? 19.991 -2.338 -5.148 1.00 91.69 101 MET A N 1
ATOM 783 C CA . MET A 1 101 ? 19.129 -1.313 -5.740 1.00 91.69 101 MET A CA 1
ATOM 784 C C . MET A 1 101 ? 19.959 -0.333 -6.572 1.00 91.69 101 MET A C 1
ATOM 786 O O . MET A 1 101 ? 21.014 0.117 -6.126 1.00 91.69 101 MET A O 1
ATOM 790 N N . LEU A 1 102 ? 19.470 -0.006 -7.765 1.00 90.50 102 LEU A N 1
ATOM 791 C CA . LEU A 1 102 ? 20.043 1.015 -8.631 1.00 90.50 102 LEU A CA 1
ATOM 792 C C . LEU A 1 102 ? 19.444 2.381 -8.297 1.00 90.50 102 LEU A C 1
ATOM 794 O O . LEU A 1 102 ? 18.245 2.503 -8.032 1.00 90.50 102 LEU A O 1
ATOM 798 N N . THR A 1 103 ? 20.287 3.406 -8.352 1.00 88.31 103 THR A N 1
ATOM 799 C CA . THR A 1 103 ? 19.864 4.803 -8.258 1.00 88.31 103 THR A CA 1
ATOM 800 C C . THR A 1 103 ? 19.785 5.372 -9.665 1.00 88.31 103 THR A C 1
ATOM 802 O O . THR A 1 103 ? 20.703 5.181 -10.459 1.00 88.31 103 THR A O 1
ATOM 805 N N . MET A 1 104 ? 18.682 6.049 -9.976 1.00 83.69 104 MET A N 1
ATOM 806 C CA . MET A 1 104 ? 18.526 6.752 -11.246 1.00 83.69 104 MET A CA 1
ATOM 807 C C . MET A 1 104 ? 19.513 7.919 -11.331 1.00 83.69 104 MET A C 1
ATOM 809 O O . MET A 1 104 ? 19.632 8.695 -10.383 1.00 83.69 104 MET A O 1
ATOM 813 N N . ASP A 1 105 ? 20.180 8.051 -12.475 1.00 86.00 105 ASP A N 1
ATOM 814 C CA . ASP A 1 105 ? 20.945 9.245 -12.819 1.00 86.00 105 ASP A CA 1
ATOM 815 C C . ASP A 1 105 ? 19.985 10.314 -13.352 1.00 86.00 105 ASP A C 1
ATOM 817 O O . ASP A 1 105 ? 19.385 10.158 -14.413 1.00 86.00 105 ASP A O 1
ATOM 821 N N . SER A 1 106 ? 19.812 11.406 -12.607 1.00 80.88 106 SER A N 1
ATOM 822 C CA . SER A 1 106 ? 18.896 12.481 -12.998 1.00 80.88 106 SER A CA 1
ATOM 823 C C . SER A 1 106 ? 19.398 13.323 -14.176 1.00 80.88 106 SER A C 1
ATOM 825 O O . SER A 1 106 ? 18.638 14.143 -14.685 1.00 80.88 106 SER A O 1
ATOM 827 N N . SER A 1 107 ? 20.658 13.160 -14.598 1.00 84.62 107 SER A N 1
ATOM 828 C CA . SER A 1 107 ? 21.234 13.863 -15.752 1.00 84.62 107 SER A CA 1
ATOM 829 C C . SER A 1 107 ? 21.003 13.147 -17.091 1.00 84.62 107 SER A C 1
ATOM 831 O O . SER A 1 107 ? 21.171 13.762 -18.143 1.00 84.62 107 SER A O 1
ATOM 833 N N . ALA A 1 108 ? 20.565 11.884 -17.055 1.00 74.44 108 ALA A N 1
ATOM 834 C CA . ALA A 1 108 ? 20.274 11.054 -18.222 1.00 74.44 108 ALA A CA 1
ATOM 835 C C . ALA A 1 108 ? 18.974 10.245 -17.996 1.00 74.44 108 ALA A C 1
ATOM 837 O O . ALA A 1 108 ? 19.048 9.056 -17.676 1.00 74.44 108 ALA A O 1
ATOM 838 N N . PRO A 1 109 ? 17.797 10.900 -18.087 1.00 61.22 109 PRO A N 1
ATOM 839 C CA . PRO A 1 109 ? 16.502 10.290 -17.782 1.00 61.22 109 PRO A CA 1
ATOM 840 C C . PRO A 1 109 ? 16.043 9.240 -18.801 1.00 61.22 109 PRO A C 1
ATOM 842 O O . PRO A 1 109 ? 16.395 9.351 -19.998 1.00 61.22 109 PRO A O 1
#